Protein AF-A0A2D6XRU2-F1 (afdb_monomer_lite)

Radius of gyration: 16.28 Å; chains: 1; bounding box: 48×35×39 Å

Structure (mmCIF, N/CA/C/O backbone):
data_AF-A0A2D6XRU2-F1
#
_entry.id   AF-A0A2D6XRU2-F1
#
loop_
_atom_site.group_PDB
_atom_site.id
_atom_site.type_symbol
_atom_site.label_atom_id
_atom_site.label_alt_id
_atom_site.label_comp_id
_atom_site.label_asym_id
_atom_site.label_entity_id
_atom_site.label_seq_id
_atom_site.pdbx_PDB_ins_code
_atom_site.Cartn_x
_atom_site.Cartn_y
_atom_site.Cartn_z
_atom_site.occupancy
_atom_site.B_iso_or_equiv
_atom_site.auth_seq_id
_atom_site.auth_comp_id
_atom_site.auth_asym_id
_atom_site.auth_atom_id
_atom_site.pdbx_PDB_model_num
ATOM 1 N N . MET A 1 1 ? -28.571 24.005 -6.852 1.00 47.81 1 MET A N 1
ATOM 2 C CA . MET A 1 1 ? -28.002 22.635 -6.791 1.00 47.81 1 MET A CA 1
ATOM 3 C C . MET A 1 1 ? -27.107 22.505 -5.563 1.00 47.81 1 MET A C 1
ATOM 5 O O . MET A 1 1 ? -26.141 23.252 -5.458 1.00 47.81 1 MET A O 1
ATOM 9 N N . LYS A 1 2 ? -27.411 21.607 -4.613 1.00 57.41 2 LYS A N 1
ATOM 10 C CA . LYS A 1 2 ? -26.507 21.337 -3.478 1.00 57.41 2 LYS A CA 1
ATOM 11 C C . LYS A 1 2 ? -25.252 20.638 -4.007 1.00 57.41 2 LYS A C 1
ATOM 13 O O . LYS A 1 2 ? -25.353 19.572 -4.605 1.00 57.41 2 LYS A O 1
ATOM 18 N N . LYS A 1 3 ? -24.082 21.251 -3.811 1.00 61.69 3 LYS A N 1
ATOM 19 C CA . LYS A 1 3 ? -22.792 20.663 -4.187 1.00 61.69 3 LYS A CA 1
ATOM 20 C C . LYS A 1 3 ? -22.572 19.418 -3.337 1.00 61.69 3 LYS A C 1
ATOM 22 O O . LYS A 1 3 ? -22.545 19.492 -2.109 1.00 61.69 3 LYS A O 1
ATOM 27 N N . ASP A 1 4 ? -22.469 18.278 -4.002 1.00 70.44 4 ASP A N 1
ATOM 28 C CA . ASP A 1 4 ? -22.353 16.988 -3.344 1.00 70.44 4 ASP A CA 1
ATOM 29 C C . ASP A 1 4 ? -21.068 16.977 -2.496 1.00 70.44 4 ASP A C 1
ATOM 31 O O . ASP A 1 4 ? -19.969 17.219 -3.006 1.00 70.44 4 ASP A O 1
ATOM 35 N N . ARG A 1 5 ? -21.196 16.799 -1.172 1.00 73.00 5 ARG A N 1
ATOM 36 C CA . ARG A 1 5 ? -20.060 16.950 -0.246 1.00 73.00 5 ARG A CA 1
ATOM 37 C C . ARG A 1 5 ? -19.002 15.906 -0.612 1.00 73.00 5 ARG A C 1
ATOM 39 O O . ARG A 1 5 ? -19.258 14.701 -0.550 1.00 73.00 5 ARG A O 1
ATOM 46 N N . TYR A 1 6 ? -17.820 16.365 -1.012 1.00 71.19 6 TYR A N 1
ATOM 47 C CA . TYR A 1 6 ? -16.743 15.495 -1.470 1.00 71.19 6 TYR A CA 1
ATOM 48 C C . TYR A 1 6 ? -16.314 14.536 -0.346 1.00 71.19 6 TYR A C 1
ATOM 50 O O . TYR A 1 6 ? -15.799 14.946 0.693 1.00 71.19 6 TYR A O 1
ATOM 58 N N . LYS A 1 7 ? -16.559 13.234 -0.540 1.00 78.88 7 LYS A N 1
ATOM 59 C CA . LYS A 1 7 ? -16.220 12.179 0.427 1.00 78.88 7 LYS A CA 1
ATOM 60 C C . LYS A 1 7 ? -14.944 11.477 -0.023 1.00 78.88 7 LYS A C 1
ATOM 62 O O . LYS A 1 7 ? -14.995 10.649 -0.928 1.00 78.88 7 LYS A O 1
ATOM 67 N N . PHE A 1 8 ? -13.825 11.721 0.660 1.00 82.50 8 PHE A N 1
ATOM 68 C CA . PHE A 1 8 ? -12.550 11.029 0.405 1.00 82.50 8 PHE A CA 1
ATOM 69 C C . PHE A 1 8 ? -12.685 9.498 0.390 1.00 82.50 8 PHE A C 1
ATOM 71 O O . PHE A 1 8 ? -12.056 8.839 -0.432 1.00 82.50 8 PHE A O 1
ATOM 78 N N . LYS A 1 9 ? -13.579 8.928 1.211 1.00 85.06 9 LYS A N 1
ATOM 79 C CA . LYS A 1 9 ? -13.875 7.485 1.229 1.00 85.06 9 LYS A CA 1
ATOM 80 C C . LYS A 1 9 ? -14.330 6.935 -0.132 1.00 85.06 9 LYS A C 1
ATOM 82 O O . LYS A 1 9 ? -14.079 5.768 -0.409 1.00 85.06 9 LYS A O 1
ATOM 87 N N . LYS A 1 10 ? -14.940 7.752 -1.005 1.00 85.81 10 LYS A N 1
ATOM 88 C CA . LYS A 1 10 ? -15.316 7.335 -2.369 1.00 85.81 10 LYS A CA 1
ATOM 89 C C . LYS A 1 10 ? -14.080 6.959 -3.206 1.00 85.81 10 LYS A C 1
ATOM 91 O O . LYS A 1 10 ? -14.154 6.006 -3.969 1.00 85.81 10 LYS A O 1
ATOM 96 N N . LYS A 1 11 ? -12.925 7.612 -2.995 1.00 83.88 11 LYS A N 1
ATOM 97 C CA . LYS A 1 11 ? -11.662 7.292 -3.692 1.00 83.88 11 LYS A CA 1
ATOM 98 C C . LYS A 1 11 ? -11.124 5.901 -3.372 1.00 83.88 11 LYS A C 1
ATOM 100 O O . LYS A 1 11 ? -10.408 5.337 -4.187 1.00 83.88 11 LYS A O 1
ATOM 105 N N . LEU A 1 12 ? -11.454 5.350 -2.203 1.00 86.31 12 LEU A N 1
ATOM 106 C CA . LEU A 1 12 ? -11.006 4.012 -1.825 1.00 86.31 12 LEU A CA 1
ATOM 107 C C . LEU A 1 12 ? -11.578 2.946 -2.767 1.00 86.31 12 LEU A C 1
ATOM 109 O O . LEU A 1 12 ? -10.885 1.993 -3.093 1.00 86.31 12 LEU A O 1
ATOM 113 N N . TYR A 1 13 ? -12.826 3.120 -3.200 1.00 87.00 13 TYR A N 1
ATOM 114 C CA . TYR A 1 13 ? -13.533 2.180 -4.074 1.00 87.00 13 TYR A CA 1
ATOM 115 C C . TYR A 1 13 ? -13.349 2.488 -5.561 1.00 87.00 13 TYR A C 1
ATOM 117 O O . TYR A 1 13 ? -13.792 1.718 -6.412 1.00 87.00 13 TYR A O 1
ATOM 125 N N . ASP A 1 14 ? -12.700 3.606 -5.877 1.00 83.62 14 ASP A N 1
ATOM 126 C CA . ASP A 1 14 ? -12.434 4.014 -7.244 1.00 83.62 14 ASP A CA 1
ATOM 127 C C . ASP A 1 14 ? -11.310 3.151 -7.828 1.00 83.62 14 ASP A C 1
ATOM 129 O O . ASP A 1 14 ? -10.135 3.287 -7.476 1.00 83.62 14 ASP A O 1
ATOM 133 N N . LYS A 1 15 ? -11.688 2.210 -8.699 1.00 75.19 15 LYS A N 1
ATOM 134 C CA . LYS A 1 15 ? -10.756 1.211 -9.220 1.00 75.19 15 LYS A CA 1
ATOM 135 C C . LYS A 1 15 ? -9.745 1.812 -10.194 1.00 75.19 15 LYS A C 1
ATOM 137 O O . LYS A 1 15 ? -8.637 1.301 -10.237 1.00 75.19 15 LYS A O 1
ATOM 142 N N . LYS A 1 16 ? -10.085 2.842 -10.985 1.00 80.19 16 LYS A N 1
ATOM 143 C CA . LYS A 1 16 ? -9.238 3.450 -12.051 1.00 80.19 16 LYS A CA 1
ATOM 144 C C . LYS A 1 16 ? -8.350 2.463 -12.848 1.00 80.19 16 LYS A C 1
ATOM 146 O O . LYS A 1 16 ? -7.244 2.798 -13.278 1.00 80.19 16 LYS A O 1
ATOM 151 N N . GLY A 1 17 ? -8.826 1.231 -13.038 1.00 82.38 17 GLY A N 1
ATOM 152 C CA . GLY A 1 17 ? -8.101 0.150 -13.712 1.00 82.38 17 GLY A CA 1
ATOM 153 C C . GLY A 1 17 ? -6.982 -0.534 -12.910 1.00 82.38 17 GLY A C 1
ATOM 154 O O . GLY A 1 17 ? -6.128 -1.157 -13.525 1.00 82.38 17 GLY A O 1
ATOM 155 N N . PHE A 1 18 ? -6.933 -0.411 -11.585 1.00 86.81 18 PHE A N 1
ATOM 156 C CA . PHE A 1 18 ? -6.028 -1.161 -10.703 1.00 86.81 18 PHE A CA 1
ATOM 157 C C . PHE A 1 18 ? -6.625 -2.516 -10.278 1.00 86.81 18 PHE A C 1
ATOM 159 O O . PHE A 1 18 ? -7.854 -2.625 -10.195 1.00 86.81 18 PHE A O 1
ATOM 166 N N . PRO A 1 19 ? -5.789 -3.518 -9.929 1.00 89.56 19 PRO A N 1
ATOM 167 C CA . PRO A 1 19 ? -4.318 -3.501 -9.897 1.00 89.56 19 PRO A CA 1
ATOM 168 C C . PRO A 1 19 ? -3.675 -3.626 -11.289 1.00 89.56 19 PRO A C 1
ATOM 170 O O . PRO A 1 19 ? -4.278 -4.153 -12.220 1.00 89.56 19 PRO A O 1
ATOM 173 N N . LYS A 1 20 ? -2.440 -3.131 -11.444 1.00 89.94 20 LYS A N 1
ATO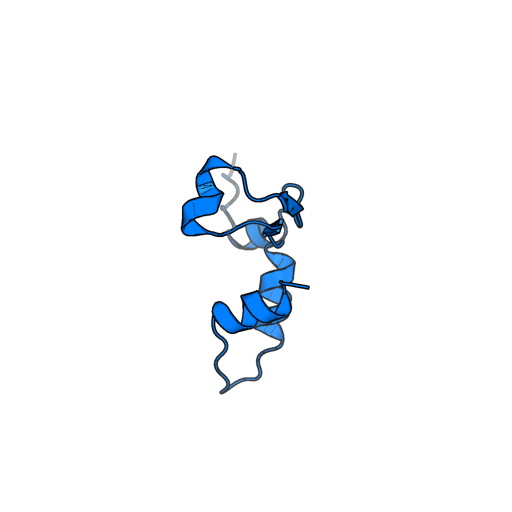M 174 C CA . LYS A 1 20 ? -1.659 -3.251 -12.689 1.00 89.94 20 LYS A CA 1
ATOM 175 C C . LYS A 1 20 ? -0.254 -3.750 -12.396 1.00 89.94 20 LYS A C 1
ATOM 177 O O . LYS A 1 20 ? 0.388 -3.255 -11.477 1.00 89.94 20 LYS A O 1
ATOM 182 N N . VAL A 1 21 ? 0.257 -4.638 -13.239 1.00 90.50 21 VAL A N 1
ATOM 183 C CA . VAL A 1 21 ? 1.677 -5.005 -13.255 1.00 90.50 21 VAL A CA 1
ATOM 184 C C . VAL A 1 21 ? 2.303 -4.413 -14.509 1.00 90.50 21 VAL A C 1
ATOM 186 O O . VAL A 1 21 ? 1.759 -4.549 -15.604 1.00 90.50 21 VAL A O 1
ATOM 189 N N . LYS A 1 22 ? 3.427 -3.718 -14.354 1.00 91.06 22 LYS A N 1
ATOM 190 C CA . LYS A 1 22 ? 4.155 -3.096 -15.462 1.00 91.06 22 LYS A CA 1
ATOM 191 C C . LYS A 1 22 ? 5.618 -3.502 -15.434 1.00 91.06 22 LYS A C 1
ATOM 193 O O . LYS A 1 22 ? 6.183 -3.772 -14.380 1.00 91.06 22 LYS A O 1
ATOM 198 N N . ILE A 1 23 ? 6.233 -3.534 -16.609 1.00 92.75 23 ILE A N 1
ATOM 199 C CA . ILE A 1 23 ? 7.677 -3.731 -16.744 1.00 92.75 23 ILE A CA 1
ATOM 200 C C . ILE A 1 23 ? 8.374 -2.427 -16.353 1.00 92.75 23 ILE A C 1
ATOM 202 O O . ILE A 1 23 ? 7.888 -1.341 -16.681 1.00 92.75 23 ILE A O 1
ATOM 206 N N . ILE A 1 24 ? 9.496 -2.530 -15.640 1.00 92.56 24 ILE A N 1
ATOM 207 C CA . ILE A 1 24 ? 10.324 -1.373 -15.302 1.00 92.56 24 ILE A CA 1
ATOM 208 C C . ILE A 1 24 ? 10.889 -0.790 -16.611 1.00 92.56 24 ILE A C 1
ATOM 210 O O . ILE A 1 24 ? 11.552 -1.503 -17.369 1.00 92.56 24 ILE A O 1
ATOM 214 N N . PRO A 1 25 ? 10.612 0.489 -16.927 1.00 92.62 25 PRO A N 1
ATOM 215 C CA . PRO A 1 25 ? 11.136 1.127 -18.127 1.00 92.62 25 PRO A CA 1
ATOM 216 C C . PRO A 1 25 ? 12.664 1.188 -18.112 1.00 92.62 25 PRO A C 1
ATOM 218 O O . PRO A 1 25 ? 13.259 1.479 -17.076 1.00 92.62 25 PRO A O 1
ATOM 221 N N . LYS A 1 26 ? 13.299 1.058 -19.287 1.00 91.56 26 LYS A N 1
ATOM 222 C CA . LYS A 1 26 ? 14.769 1.077 -19.433 1.00 91.56 26 LYS A CA 1
ATOM 223 C C . 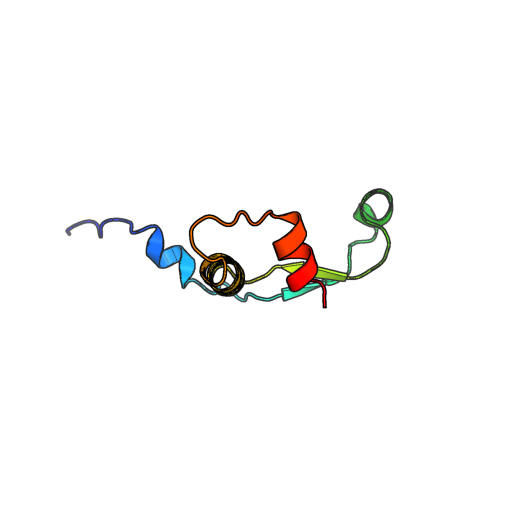LYS A 1 26 ? 15.442 2.277 -18.749 1.00 91.56 26 LYS A C 1
ATOM 225 O O . LYS A 1 26 ? 16.499 2.112 -18.150 1.00 91.56 26 LYS A O 1
ATOM 230 N N . LYS A 1 27 ? 14.808 3.457 -18.776 1.00 93.12 27 LYS A N 1
ATOM 231 C CA . LYS A 1 27 ? 15.299 4.683 -18.118 1.00 93.12 27 LYS A CA 1
ATOM 232 C C . LYS A 1 27 ? 15.442 4.538 -16.595 1.00 93.12 27 LYS A C 1
ATOM 234 O O . LYS A 1 27 ? 16.306 5.173 -16.005 1.00 93.12 27 LYS A O 1
ATOM 239 N N . LEU A 1 28 ? 14.608 3.709 -15.965 1.00 91.25 28 LEU A N 1
ATOM 240 C CA . LEU A 1 28 ? 14.602 3.479 -14.517 1.00 91.25 28 LEU A CA 1
ATOM 241 C C . LEU A 1 28 ? 15.452 2.273 -14.095 1.00 91.25 28 LEU A C 1
ATOM 243 O O . LEU A 1 28 ? 15.675 2.087 -12.900 1.00 91.25 28 LEU A O 1
ATOM 247 N N . ASN A 1 29 ? 15.988 1.496 -15.044 1.00 90.75 29 ASN A N 1
ATOM 248 C CA . ASN A 1 29 ? 16.759 0.288 -14.739 1.00 90.75 29 ASN A CA 1
ATOM 249 C C . ASN A 1 29 ? 17.980 0.555 -13.851 1.00 90.75 29 ASN A C 1
ATOM 251 O O . ASN A 1 29 ? 18.325 -0.296 -13.039 1.00 90.75 29 ASN A O 1
ATOM 255 N N . LYS A 1 30 ? 18.633 1.721 -13.983 1.00 91.56 30 LYS A N 1
ATOM 256 C CA . LYS A 1 30 ? 19.817 2.058 -13.173 1.00 91.56 30 LYS A CA 1
ATOM 257 C C . LYS A 1 30 ? 19.489 2.166 -11.681 1.00 91.56 30 LYS A C 1
ATOM 259 O O . LYS A 1 30 ? 20.313 1.802 -10.856 1.00 91.56 30 LYS A O 1
ATOM 264 N N . SER A 1 31 ? 18.299 2.656 -11.340 1.00 91.69 31 SER A N 1
ATOM 265 C CA . SER A 1 31 ? 17.900 2.891 -9.948 1.00 91.69 31 SER A CA 1
ATOM 266 C C . SER A 1 31 ? 17.051 1.758 -9.376 1.00 91.69 31 SER A C 1
ATOM 268 O O . SER A 1 31 ? 17.124 1.489 -8.185 1.00 91.69 31 SER A O 1
ATOM 270 N N . TRP A 1 32 ? 16.196 1.140 -10.194 1.00 88.44 32 TRP A N 1
ATOM 271 C CA . TRP A 1 32 ? 15.201 0.155 -9.744 1.00 88.44 32 TRP A CA 1
ATOM 272 C C . TRP A 1 32 ? 15.529 -1.278 -10.185 1.00 88.44 32 TRP A C 1
ATOM 274 O O . TRP A 1 32 ? 14.837 -2.212 -9.791 1.00 88.44 32 TRP A O 1
ATOM 284 N N . GLY A 1 33 ? 16.573 -1.466 -10.996 1.00 90.25 33 GLY A N 1
ATOM 285 C CA . GLY A 1 33 ? 16.933 -2.760 -11.568 1.00 90.25 33 GLY A CA 1
ATOM 286 C C . GLY A 1 33 ? 16.058 -3.167 -12.756 1.00 90.25 33 GLY A C 1
ATOM 287 O O . GLY A 1 33 ? 15.226 -2.406 -13.252 1.00 90.25 33 GLY A O 1
ATOM 288 N N . LYS A 1 34 ? 16.272 -4.392 -13.246 1.00 90.38 34 LYS A N 1
ATOM 289 C CA . LYS A 1 34 ? 15.455 -5.010 -14.302 1.00 90.38 34 LYS A CA 1
ATOM 290 C C . LYS A 1 34 ? 14.351 -5.841 -13.652 1.00 90.38 34 LYS A C 1
ATOM 292 O O . LYS A 1 34 ? 14.625 -6.595 -12.726 1.00 90.38 34 LYS A O 1
ATOM 297 N N . GLY A 1 35 ? 13.124 -5.747 -14.157 1.00 89.56 35 GLY A N 1
ATOM 298 C CA . GLY A 1 35 ? 12.020 -6.555 -13.642 1.00 89.56 35 GLY A CA 1
ATOM 299 C C . GLY A 1 35 ? 10.646 -5.954 -13.905 1.00 89.56 35 GLY A C 1
ATOM 300 O O . GLY A 1 35 ? 10.457 -5.143 -14.817 1.00 89.56 35 GLY A O 1
ATOM 301 N N . LYS A 1 36 ? 9.676 -6.369 -13.092 1.00 91.44 36 LYS A N 1
ATOM 302 C CA . LYS A 1 36 ? 8.302 -5.862 -13.092 1.00 91.44 36 LYS A CA 1
ATOM 303 C C . LYS A 1 36 ? 8.012 -5.184 -11.757 1.00 91.44 36 LYS A C 1
ATOM 305 O O . LYS A 1 36 ? 8.595 -5.541 -10.739 1.00 91.44 36 LYS A O 1
ATOM 310 N N . PHE A 1 37 ? 7.098 -4.224 -11.761 1.00 89.94 37 PHE A N 1
ATOM 311 C CA . PHE A 1 37 ? 6.573 -3.605 -10.552 1.00 89.94 37 PHE A CA 1
ATOM 312 C C . PHE A 1 37 ? 5.046 -3.648 -10.550 1.00 89.94 37 PHE A C 1
ATOM 314 O O . PHE A 1 37 ? 4.398 -3.620 -11.602 1.00 89.94 37 PHE A O 1
ATOM 321 N N . VAL A 1 38 ? 4.481 -3.712 -9.347 1.00 91.31 38 VAL A N 1
ATOM 322 C CA . VAL A 1 38 ? 3.038 -3.735 -9.118 1.00 91.31 38 VAL A CA 1
ATOM 323 C C . VAL A 1 38 ? 2.545 -2.352 -8.711 1.00 91.31 38 VAL A C 1
ATOM 325 O O . VAL A 1 38 ? 3.168 -1.653 -7.912 1.00 91.31 38 VAL A O 1
ATOM 328 N N . ILE A 1 39 ? 1.403 -1.960 -9.262 1.00 90.62 39 ILE A N 1
ATOM 329 C CA . ILE A 1 39 ? 0.615 -0.821 -8.814 1.00 90.62 39 ILE A CA 1
ATOM 330 C C . ILE A 1 39 ? -0.674 -1.397 -8.212 1.00 90.62 39 ILE A C 1
ATOM 332 O O . ILE A 1 39 ? -1.571 -1.784 -8.972 1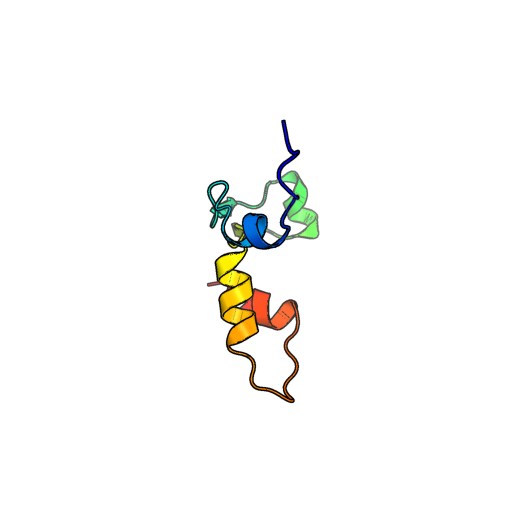.00 90.62 39 ILE A O 1
ATOM 336 N N . PRO A 1 40 ? -0.752 -1.523 -6.873 1.00 91.31 40 PRO A N 1
ATOM 337 C CA . PRO A 1 40 ? -1.873 -2.174 -6.204 1.00 91.31 40 PRO A CA 1
ATOM 338 C C . PRO A 1 40 ? -3.126 -1.299 -6.239 1.00 91.31 40 PRO A C 1
ATOM 340 O O . PRO A 1 40 ? -3.046 -0.075 -6.383 1.00 91.31 40 PRO A O 1
ATOM 343 N N . SER A 1 41 ? -4.297 -1.911 -6.056 1.00 91.69 41 SER A N 1
ATOM 344 C CA . SER A 1 41 ? -5.514 -1.117 -5.852 1.00 91.69 41 SER A CA 1
ATOM 345 C C . SER A 1 41 ? -5.558 -0.524 -4.434 1.00 91.69 41 SER A C 1
ATOM 347 O O . SER A 1 41 ? -5.048 -1.142 -3.491 1.00 91.69 41 SER A O 1
ATOM 349 N N . PRO A 1 42 ? -6.220 0.631 -4.228 1.00 90.75 42 PRO A N 1
ATOM 350 C CA . PRO A 1 42 ? -6.420 1.178 -2.886 1.00 90.75 42 PRO A CA 1
ATOM 351 C C . PRO A 1 42 ? -7.126 0.194 -1.939 1.00 90.75 42 PRO A C 1
ATOM 353 O O . PRO A 1 42 ? -6.802 0.128 -0.753 1.00 90.75 42 PRO A O 1
ATOM 356 N N . LEU A 1 43 ? -8.062 -0.607 -2.464 1.00 91.62 43 LEU A N 1
ATOM 357 C CA . LEU A 1 43 ? -8.761 -1.638 -1.694 1.00 91.62 43 LEU A CA 1
ATOM 358 C C . LEU A 1 43 ? -7.830 -2.754 -1.240 1.00 91.62 43 LEU A C 1
ATOM 360 O O . LEU A 1 43 ? -7.939 -3.199 -0.103 1.00 91.62 43 LEU A O 1
ATOM 364 N N . GLU A 1 44 ? -6.913 -3.182 -2.099 1.00 90.31 44 GLU A N 1
ATOM 365 C CA . GLU A 1 44 ? -5.961 -4.247 -1.798 1.00 90.31 44 GLU A CA 1
ATOM 366 C C . GLU A 1 44 ? -5.043 -3.840 -0.639 1.00 90.31 44 GLU A C 1
ATOM 368 O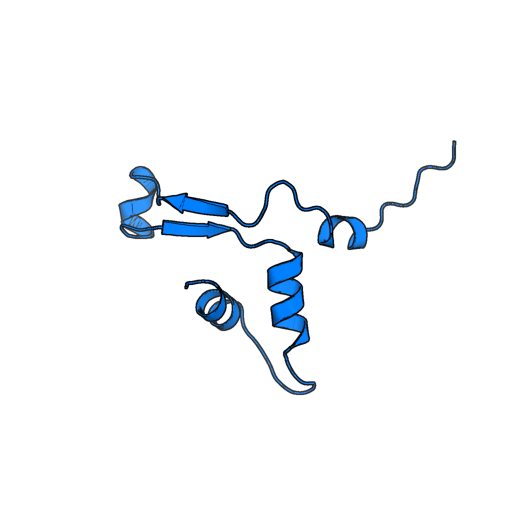 O . GLU A 1 44 ? -4.971 -4.538 0.375 1.00 90.31 44 GLU A O 1
ATOM 373 N N . VAL A 1 45 ? -4.462 -2.638 -0.705 1.00 92.44 45 VAL A N 1
ATOM 374 C CA . VAL A 1 45 ? -3.662 -2.080 0.397 1.00 92.44 45 VAL A CA 1
ATOM 375 C C . VAL A 1 45 ? -4.497 -1.957 1.675 1.00 92.44 45 VAL A C 1
ATOM 377 O O . VAL A 1 45 ? -4.077 -2.407 2.739 1.00 92.44 45 VAL A O 1
ATOM 380 N N . ASN A 1 46 ? -5.718 -1.425 1.581 1.00 93.06 46 ASN A N 1
ATOM 381 C CA . ASN A 1 46 ? -6.611 -1.280 2.730 1.00 93.06 46 ASN A CA 1
ATOM 382 C C . ASN A 1 46 ? -6.997 -2.630 3.357 1.00 93.06 46 ASN A C 1
ATOM 384 O O . ASN A 1 46 ? -7.087 -2.738 4.578 1.00 93.06 46 ASN A O 1
ATOM 388 N N . THR A 1 47 ? -7.200 -3.677 2.555 1.00 93.19 47 THR A N 1
ATOM 389 C CA . THR A 1 47 ? -7.478 -5.023 3.075 1.00 93.19 47 THR A CA 1
ATOM 390 C C . THR A 1 47 ? -6.278 -5.603 3.819 1.00 93.19 47 THR A C 1
ATOM 392 O O . THR A 1 47 ? -6.467 -6.237 4.853 1.00 93.19 47 THR A O 1
ATOM 395 N N . LEU A 1 48 ? -5.048 -5.340 3.361 1.00 93.44 48 LEU A N 1
ATOM 396 C CA . LEU A 1 48 ? -3.830 -5.723 4.079 1.00 93.44 48 LEU A CA 1
ATOM 397 C C . LEU A 1 48 ? -3.682 -4.962 5.399 1.00 93.44 48 LEU A C 1
ATOM 399 O O . LEU A 1 48 ? -3.381 -5.582 6.416 1.00 93.44 48 LEU A O 1
ATOM 403 N N . MET A 1 49 ? -3.948 -3.654 5.401 1.00 93.12 49 MET A N 1
ATOM 404 C CA . MET A 1 49 ? -3.896 -2.830 6.612 1.00 93.12 49 MET A CA 1
ATOM 405 C C . MET A 1 49 ? -4.934 -3.271 7.651 1.00 93.12 49 MET A C 1
ATOM 407 O O . MET A 1 49 ? -4.623 -3.358 8.832 1.00 93.12 49 MET A O 1
ATOM 411 N N . LYS A 1 50 ? -6.152 -3.627 7.224 1.00 94.38 50 LYS A N 1
ATOM 412 C CA . LYS A 1 50 ? -7.214 -4.116 8.122 1.00 94.38 50 LYS A CA 1
ATOM 413 C C . LYS A 1 50 ? -6.906 -5.455 8.792 1.00 94.38 50 LYS A C 1
ATOM 415 O O . LYS A 1 50 ? -7.506 -5.759 9.815 1.00 94.38 50 LYS A O 1
ATOM 420 N N . LYS A 1 51 ? -6.005 -6.259 8.221 1.00 94.94 51 LYS A N 1
ATOM 421 C CA . LYS A 1 51 ? -5.575 -7.536 8.812 1.00 94.94 51 LYS A CA 1
ATOM 422 C C . LYS A 1 51 ? -4.603 -7.353 9.978 1.00 94.94 51 LYS A C 1
ATOM 424 O O . LYS A 1 51 ? -4.286 -8.334 10.640 1.00 94.94 51 LYS A O 1
ATOM 429 N N . VAL A 1 52 ? -4.096 -6.142 10.206 1.00 95.06 52 VAL A N 1
ATOM 430 C CA . VAL A 1 52 ? -3.167 -5.860 11.302 1.00 95.06 52 VAL A CA 1
ATOM 431 C C . VAL A 1 52 ? -3.953 -5.818 12.616 1.00 95.06 52 VAL A C 1
ATOM 433 O O . VAL A 1 52 ? -4.860 -4.995 12.747 1.00 95.06 52 VAL A O 1
ATOM 436 N N . PRO A 1 53 ? -3.643 -6.693 13.590 1.00 95.94 53 PRO A N 1
ATOM 437 C CA . PRO A 1 53 ? -4.310 -6.679 14.886 1.00 95.94 53 PRO A CA 1
ATOM 438 C C . PRO A 1 53 ? -4.051 -5.378 15.646 1.0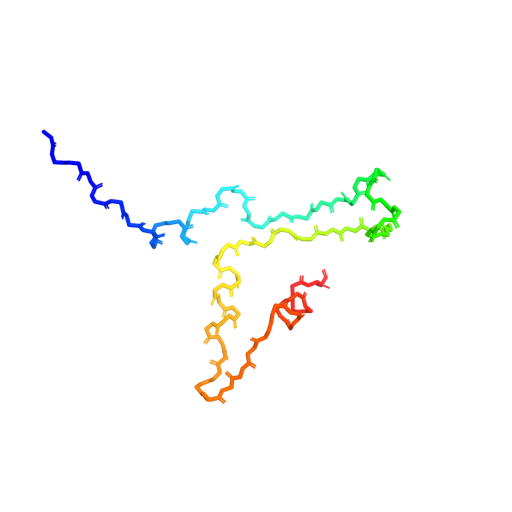0 95.94 53 PRO A C 1
ATOM 440 O O . PRO A 1 53 ? -3.006 -4.743 15.484 1.00 95.94 53 PRO A O 1
ATOM 443 N N . LYS A 1 54 ? -4.976 -5.011 16.537 1.00 95.38 54 LYS A N 1
ATOM 444 C CA . LYS A 1 54 ? -4.768 -3.888 17.459 1.00 95.38 54 LYS A CA 1
ATOM 445 C C . LYS A 1 54 ? -3.493 -4.110 18.282 1.00 95.38 54 LYS A C 1
ATOM 447 O O . LYS A 1 54 ? -3.210 -5.232 18.692 1.00 95.38 54 LYS A O 1
ATOM 452 N N . GLY A 1 55 ? -2.725 -3.043 18.497 1.00 96.31 55 GLY A N 1
ATOM 453 C CA . GLY A 1 55 ? -1.446 -3.098 19.214 1.00 96.31 55 GLY A CA 1
ATOM 454 C C . GLY A 1 55 ? -0.260 -3.598 18.381 1.00 96.31 55 GLY A C 1
ATOM 455 O O . GLY A 1 55 ? 0.855 -3.621 18.889 1.00 96.31 55 GLY A O 1
ATOM 456 N N . LYS A 1 56 ? -0.461 -3.969 17.107 1.00 95.88 56 LYS A N 1
ATOM 457 C CA . LYS A 1 56 ? 0.629 -4.315 16.186 1.00 95.88 56 LYS A CA 1
ATOM 458 C C . LYS A 1 56 ? 0.854 -3.215 15.155 1.00 95.88 56 LYS A C 1
ATOM 460 O O . LYS A 1 56 ? -0.087 -2.572 14.695 1.00 95.88 56 LYS A O 1
ATOM 465 N N . LEU A 1 57 ? 2.116 -3.033 14.776 1.00 94.81 57 LEU A N 1
ATOM 466 C CA . LEU A 1 57 ? 2.532 -2.106 13.732 1.00 94.81 57 LEU A CA 1
ATOM 467 C C . LEU A 1 57 ? 2.744 -2.872 12.427 1.00 94.81 57 LEU A C 1
ATOM 469 O O . LEU A 1 57 ? 3.291 -3.971 12.435 1.00 94.81 57 LEU A O 1
ATOM 473 N N . THR A 1 58 ? 2.328 -2.275 11.313 1.00 94.62 58 THR A N 1
ATOM 474 C CA . THR A 1 58 ? 2.773 -2.697 9.984 1.00 94.62 58 THR A CA 1
ATOM 475 C C . THR A 1 58 ? 3.446 -1.535 9.281 1.00 94.62 58 THR A C 1
ATOM 477 O O . THR A 1 58 ? 3.134 -0.372 9.548 1.00 94.62 58 THR A O 1
ATOM 480 N N . THR A 1 59 ? 4.347 -1.840 8.356 1.00 95.56 59 THR A N 1
ATOM 481 C CA . THR A 1 59 ? 5.073 -0.828 7.586 1.00 95.56 59 THR A CA 1
ATOM 482 C C . THR A 1 59 ? 4.824 -0.973 6.092 1.00 95.56 59 THR A C 1
ATOM 484 O O . THR A 1 59 ? 4.394 -2.012 5.589 1.00 95.56 59 THR A O 1
ATOM 487 N N . ILE A 1 60 ? 5.159 0.078 5.344 1.00 92.94 60 ILE A N 1
ATOM 488 C CA . ILE A 1 60 ? 5.098 0.058 3.878 1.00 92.94 60 ILE A CA 1
ATOM 489 C C . ILE A 1 60 ? 5.954 -1.085 3.307 1.00 92.94 60 ILE A C 1
ATOM 491 O O . ILE A 1 60 ? 5.565 -1.695 2.313 1.00 92.94 60 ILE A O 1
ATOM 495 N N . ASN A 1 61 ? 7.084 -1.421 3.938 1.00 93.06 61 ASN A N 1
ATOM 496 C CA . ASN A 1 61 ? 7.959 -2.506 3.487 1.00 93.06 61 ASN A CA 1
ATOM 497 C C . ASN A 1 61 ? 7.298 -3.884 3.633 1.00 93.06 61 ASN A C 1
ATOM 499 O O . ASN A 1 61 ? 7.404 -4.717 2.735 1.00 93.06 61 ASN A O 1
ATOM 503 N N . GLU A 1 62 ? 6.546 -4.110 4.710 1.00 94.12 62 GLU A N 1
ATOM 504 C CA . GLU A 1 62 ? 5.780 -5.347 4.895 1.00 94.12 62 GLU A CA 1
ATOM 505 C C . GLU A 1 62 ? 4.629 -5.466 3.897 1.00 94.12 62 GLU A C 1
ATOM 507 O O . GLU A 1 62 ? 4.401 -6.535 3.329 1.00 94.12 62 GLU A O 1
ATOM 512 N N . ILE A 1 63 ? 3.923 -4.360 3.646 1.00 93.25 63 ILE A N 1
ATOM 513 C CA . ILE A 1 63 ? 2.861 -4.310 2.638 1.00 93.25 63 ILE A CA 1
ATOM 514 C C . ILE A 1 63 ? 3.450 -4.616 1.255 1.00 93.25 63 ILE A C 1
ATOM 516 O O . ILE A 1 63 ? 2.915 -5.460 0.540 1.00 93.25 63 ILE A O 1
ATOM 520 N N . ARG A 1 64 ? 4.591 -4.006 0.901 1.00 92.00 64 ARG A N 1
ATOM 521 C CA . ARG A 1 64 ? 5.319 -4.289 -0.347 1.00 92.00 64 ARG A CA 1
ATOM 522 C C . ARG A 1 64 ? 5.692 -5.762 -0.468 1.00 92.00 64 ARG A C 1
ATOM 524 O O . ARG A 1 64 ? 5.421 -6.353 -1.506 1.00 92.00 64 ARG A O 1
ATOM 531 N N . LYS A 1 65 ? 6.234 -6.368 0.591 1.00 91.06 65 LYS A N 1
ATOM 532 C CA . LYS A 1 65 ? 6.591 -7.795 0.609 1.00 91.06 65 LYS A CA 1
ATOM 533 C C . LYS A 1 65 ? 5.381 -8.701 0.365 1.00 91.06 65 LYS A C 1
ATOM 535 O O . LYS A 1 65 ? 5.505 -9.708 -0.318 1.00 91.06 65 LYS A O 1
ATOM 540 N N . LYS A 1 66 ? 4.204 -8.345 0.892 1.00 91.00 66 LYS A N 1
ATOM 541 C CA . LYS A 1 66 ? 2.964 -9.107 0.665 1.00 91.00 66 LYS A CA 1
ATOM 542 C C . LYS A 1 66 ? 2.412 -8.960 -0.757 1.00 91.00 66 LYS A C 1
ATOM 544 O O . LYS A 1 66 ? 1.767 -9.891 -1.232 1.00 91.00 66 LYS A O 1
ATOM 549 N N . LEU A 1 67 ? 2.640 -7.813 -1.399 1.00 89.75 67 LEU A N 1
ATOM 550 C CA . LEU A 1 67 ? 2.164 -7.510 -2.754 1.00 89.75 67 LEU A CA 1
ATOM 551 C C . LEU A 1 67 ? 3.108 -7.997 -3.862 1.00 89.75 67 LEU A C 1
ATOM 553 O O . LEU A 1 67 ? 2.651 -8.251 -4.969 1.00 89.75 67 LEU A O 1
ATOM 557 N N . ALA A 1 68 ? 4.408 -8.102 -3.587 1.00 83.06 68 ALA A N 1
ATOM 558 C CA . ALA A 1 68 ? 5.445 -8.445 -4.562 1.00 83.06 68 ALA A CA 1
ATOM 559 C C . ALA A 1 68 ? 5.530 -9.957 -4.867 1.00 83.06 68 ALA A C 1
ATOM 561 O O . ALA A 1 68 ? 6.615 -10.532 -4.814 1.00 83.06 68 ALA A O 1
ATOM 562 N N . LYS A 1 69 ? 4.390 -10.595 -5.149 1.00 66.81 69 LYS A N 1
ATOM 563 C CA . LYS A 1 69 ? 4.337 -11.986 -5.619 1.00 66.81 69 LYS A CA 1
ATOM 564 C C . LYS A 1 69 ? 4.589 -12.100 -7.118 1.00 66.81 69 LYS A C 1
ATOM 566 O O . LYS A 1 69 ? 4.216 -11.157 -7.854 1.00 66.81 69 LYS A O 1
#

pLDDT: mean 87.69, std 9.35, range [47.81, 96.31]

Sequence (69 aa):
MKKDRYKFKKKLYDKKGFPKVKIIPKKLNKSWGKGKFVIPSPLEVNT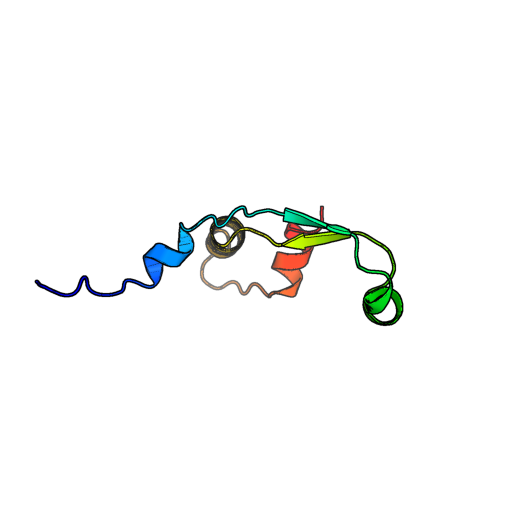LMKKVPKGKLTTINEIRKKLAK

Secondary structure (DSSP, 8-state):
-PPPP--THHHHH--TT-SEEEEPPGGGHHHH-SSEEEE--HHHHHHHHHTSPTT----HHHHHHHH--

Foldseek 3Di:
DPDDPDDPVVQLVPFVPDWDKAWDDPVCCVPPNGDIDTDHRSPLLVVVVVPADPPDDDDPVNSRVVVVD